Protein AF-A0A2V9XDX1-F1 (afdb_monomer)

Solvent-accessible surface area (backbone atoms only — not comparable to full-atom values): 3784 Å² total; per-residue (Å²): 117,68,71,68,50,57,66,50,48,54,59,53,50,43,43,38,54,70,66,47,54,54,85,59,73,90,52,72,63,68,69,39,41,50,53,52,50,52,51,46,52,48,54,50,48,52,54,49,44,33,72,73,60,33,63,72,55,41,53,52,54,64,76,75,109

Mean predicted aligned error: 5.2 Å

Foldseek 3Di:
DVVVVVVVVVLVVCLQCPVVVPNDQPDDDDVSVVVSVVVSVVVSVLVVCCVVQNPVRSVVVVVVD

Secondary structure (DSSP, 8-state):
-HHHHHHHHHHHHHIIIIISSSSS-SS-HHHHHHHHHHHHHHHHHHHHHHHHH-HHHHHHHHHT-

pLDDT: mean 88.94, std 8.22, range [60.75, 95.94]

Radius of gyration: 14.43 Å; Cα contacts (8 Å, |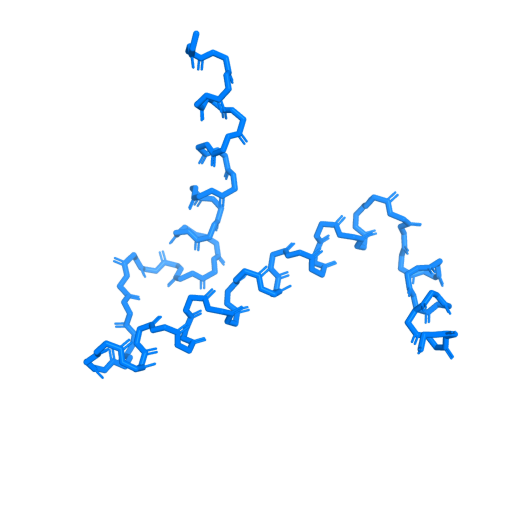Δi|>4): 29; chains: 1; bounding box: 20×33×37 Å

Sequence (65 aa):
MRLRRSTVEHPFATLKYRIFAHPRFLLRGRNGAQTEMSLAVLAYNLKRMINVLGGRRFSLALATS

Structure (mmCIF, N/CA/C/O backbone):
data_AF-A0A2V9XDX1-F1
#
_entry.id   AF-A0A2V9XDX1-F1
#
loop_
_atom_site.group_PDB
_atom_site.id
_atom_site.type_symbol
_atom_site.label_atom_id
_atom_site.label_alt_id
_atom_site.label_comp_id
_atom_site.label_asym_id
_atom_site.label_entity_id
_atom_site.label_seq_id
_atom_site.pdbx_PDB_ins_code
_atom_site.Cartn_x
_atom_site.Cartn_y
_atom_site.Cartn_z
_atom_site.occupancy
_atom_site.B_iso_or_equiv
_atom_site.auth_seq_id
_atom_site.auth_comp_id
_atom_site.auth_asym_id
_atom_site.auth_atom_id
_atom_site.pdbx_PDB_model_num
ATOM 1 N N . MET A 1 1 ? -6.230 -27.562 3.678 1.00 60.75 1 MET A N 1
ATOM 2 C CA . MET A 1 1 ? -6.308 -26.177 4.218 1.00 60.75 1 MET A CA 1
ATOM 3 C C . MET A 1 1 ? -4.956 -25.473 4.431 1.00 60.75 1 MET A C 1
ATOM 5 O O . MET A 1 1 ? -4.951 -24.249 4.436 1.00 60.75 1 MET A O 1
ATOM 9 N N . ARG A 1 2 ? -3.819 -26.178 4.567 1.00 67.81 2 ARG A N 1
ATOM 10 C CA . ARG A 1 2 ? -2.490 -25.576 4.832 1.00 67.81 2 ARG A CA 1
ATOM 11 C C . ARG A 1 2 ? -1.961 -24.682 3.694 1.00 67.81 2 ARG A C 1
ATOM 13 O O . ARG A 1 2 ? -1.560 -23.558 3.951 1.00 67.81 2 ARG A O 1
ATOM 20 N N . LEU A 1 3 ? -2.091 -25.128 2.440 1.00 67.88 3 LEU A N 1
ATOM 21 C CA . LEU A 1 3 ? -1.666 -24.375 1.245 1.00 67.88 3 LEU A CA 1
ATOM 22 C C . LEU A 1 3 ? -2.336 -22.998 1.114 1.00 67.88 3 LEU A C 1
ATOM 24 O O . LEU A 1 3 ? -1.661 -22.004 0.875 1.00 67.88 3 LEU A O 1
ATOM 28 N N . ARG A 1 4 ? -3.657 -22.923 1.332 1.00 68.06 4 ARG A N 1
ATOM 29 C CA . ARG A 1 4 ? -4.404 -21.655 1.260 1.00 68.06 4 ARG A CA 1
ATOM 30 C C . ARG A 1 4 ? -3.981 -20.657 2.343 1.00 68.06 4 ARG A C 1
ATOM 32 O O . ARG A 1 4 ? -3.999 -19.459 2.084 1.00 68.06 4 ARG A O 1
ATOM 39 N N . ARG A 1 5 ? -3.588 -21.136 3.533 1.00 71.12 5 ARG A N 1
ATOM 40 C CA . ARG A 1 5 ? -3.059 -20.278 4.608 1.00 71.12 5 ARG A CA 1
ATOM 41 C C . ARG A 1 5 ? -1.698 -19.693 4.231 1.00 71.12 5 ARG A C 1
ATOM 43 O O . ARG A 1 5 ? -1.515 -18.488 4.339 1.00 71.12 5 ARG A O 1
ATOM 50 N N . SER A 1 6 ? -0.809 -20.498 3.655 1.00 74.38 6 SER A N 1
ATOM 51 C CA . SER A 1 6 ? 0.509 -20.022 3.217 1.00 74.38 6 SER A CA 1
ATOM 52 C C . SER A 1 6 ? 0.432 -18.920 2.149 1.00 74.38 6 SER A C 1
ATOM 54 O O . SER A 1 6 ? 1.235 -17.990 2.164 1.00 74.38 6 SER A O 1
ATOM 56 N N . THR A 1 7 ? -0.563 -18.956 1.252 1.00 79.88 7 THR A N 1
ATOM 57 C CA . THR A 1 7 ? -0.751 -17.907 0.231 1.00 79.88 7 THR A CA 1
ATOM 58 C C . THR A 1 7 ? -1.134 -16.550 0.828 1.00 79.88 7 THR A C 1
ATOM 60 O O . THR A 1 7 ? -0.737 -15.518 0.288 1.00 79.88 7 THR A O 1
ATOM 63 N N . VAL A 1 8 ? -1.892 -16.531 1.929 1.00 85.00 8 VAL A N 1
ATOM 64 C CA . VAL A 1 8 ? -2.309 -15.282 2.593 1.00 85.00 8 VAL A CA 1
ATOM 65 C C . VAL A 1 8 ? -1.294 -14.805 3.631 1.00 85.00 8 VAL A C 1
ATOM 67 O O . VAL A 1 8 ? -1.163 -13.605 3.853 1.00 85.00 8 VAL A O 1
ATOM 70 N N . GLU A 1 9 ? -0.509 -15.704 4.220 1.00 88.56 9 GLU A N 1
ATOM 71 C CA . GLU A 1 9 ? 0.540 -15.345 5.182 1.00 88.56 9 GLU A CA 1
ATOM 72 C C . GLU A 1 9 ? 1.576 -14.387 4.583 1.00 88.56 9 GLU A C 1
ATOM 74 O O . GLU A 1 9 ? 1.975 -13.422 5.233 1.00 88.56 9 GLU A O 1
ATOM 79 N N . HIS A 1 10 ? 1.959 -14.585 3.320 1.00 88.00 10 HIS A N 1
ATOM 80 C CA . HIS A 1 10 ? 2.927 -13.721 2.646 1.00 88.00 10 HIS A CA 1
ATOM 81 C C . HIS A 1 10 ? 2.475 -12.246 2.498 1.00 88.00 10 HIS A C 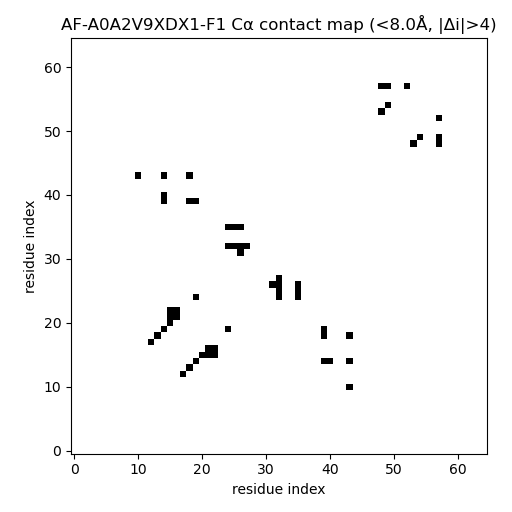1
ATOM 83 O O . HIS A 1 10 ? 3.237 -11.350 2.884 1.00 88.00 10 HIS A O 1
ATOM 89 N N . PRO A 1 11 ? 1.267 -11.927 1.981 1.00 90.00 11 PRO A N 1
ATO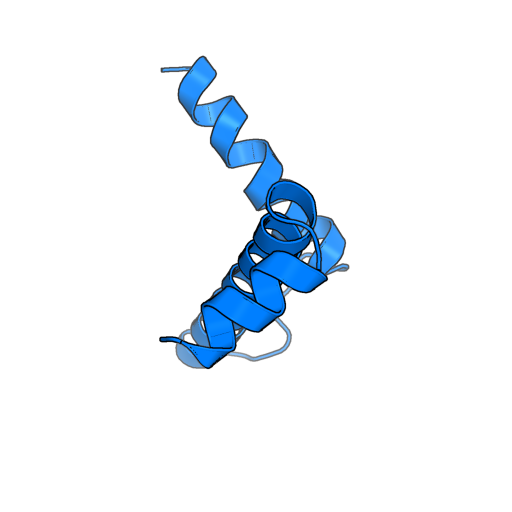M 90 C CA . PRO A 1 11 ? 0.768 -10.554 1.967 1.00 90.00 11 PRO A CA 1
ATOM 91 C C . PRO A 1 11 ? 0.614 -9.977 3.377 1.00 90.00 11 PRO A C 1
ATOM 93 O O . PRO A 1 11 ? 1.009 -8.834 3.590 1.00 90.00 11 PRO A O 1
ATOM 96 N N . PHE A 1 12 ? 0.144 -10.755 4.359 1.00 88.38 12 PHE A N 1
ATOM 97 C CA . PHE A 1 12 ? 0.055 -10.282 5.747 1.00 88.38 12 PHE A CA 1
ATOM 98 C C . PHE A 1 12 ? 1.424 -9.933 6.342 1.00 88.38 12 PHE A C 1
ATOM 100 O O . PHE A 1 12 ? 1.577 -8.870 6.945 1.00 88.38 12 PHE A O 1
ATOM 107 N N . ALA A 1 13 ? 2.438 -10.774 6.130 1.00 90.06 13 ALA A N 1
ATOM 108 C CA . ALA A 1 13 ? 3.811 -10.479 6.531 1.00 90.06 13 ALA A CA 1
ATOM 109 C C . ALA A 1 13 ? 4.338 -9.224 5.819 1.00 90.06 13 ALA A C 1
ATOM 111 O O . ALA A 1 13 ? 4.977 -8.375 6.437 1.00 90.06 13 ALA A O 1
ATOM 112 N N . THR A 1 14 ? 4.012 -9.059 4.536 1.00 92.12 14 THR A N 1
ATOM 113 C CA . THR A 1 14 ? 4.407 -7.875 3.768 1.00 92.12 14 THR A CA 1
ATOM 114 C C . THR A 1 14 ? 3.788 -6.598 4.334 1.00 92.12 14 THR A C 1
ATOM 116 O O . THR A 1 14 ? 4.506 -5.623 4.532 1.00 92.12 14 THR A O 1
ATOM 119 N N . LEU A 1 15 ? 2.488 -6.596 4.639 1.00 91.75 15 LEU A N 1
ATOM 120 C CA . LEU A 1 15 ? 1.825 -5.460 5.286 1.00 91.75 15 LEU A CA 1
ATOM 121 C C . LEU A 1 15 ? 2.503 -5.133 6.622 1.00 91.75 15 LEU A C 1
ATOM 123 O O . LEU A 1 15 ? 2.926 -4.000 6.849 1.00 91.75 15 LEU A O 1
ATOM 127 N N . LYS A 1 16 ? 2.677 -6.152 7.468 1.00 89.62 16 LYS A N 1
ATOM 128 C CA . LYS A 1 16 ? 3.214 -6.022 8.825 1.00 89.62 16 LYS A CA 1
ATOM 129 C C . LYS A 1 16 ? 4.640 -5.469 8.863 1.00 89.62 16 LYS A C 1
ATOM 131 O O . LYS A 1 16 ? 4.920 -4.592 9.671 1.00 89.62 16 LYS A O 1
ATOM 136 N N . TYR A 1 17 ? 5.530 -5.970 8.006 1.00 91.00 17 TYR A N 1
ATOM 137 C CA . TYR A 1 17 ? 6.958 -5.637 8.068 1.00 91.00 17 TYR A CA 1
ATOM 138 C C . TYR A 1 17 ? 7.407 -4.595 7.042 1.00 91.00 17 TYR A C 1
ATOM 140 O O . TYR A 1 17 ? 8.433 -3.957 7.251 1.00 91.00 17 TYR A O 1
ATOM 148 N N . ARG A 1 18 ? 6.678 -4.401 5.932 1.00 88.94 18 ARG A N 1
ATOM 149 C CA . ARG A 1 18 ? 7.075 -3.441 4.882 1.00 88.94 18 ARG A CA 1
ATOM 150 C C . ARG A 1 18 ? 6.229 -2.180 4.823 1.00 88.94 18 ARG A C 1
ATOM 152 O O . ARG A 1 18 ? 6.740 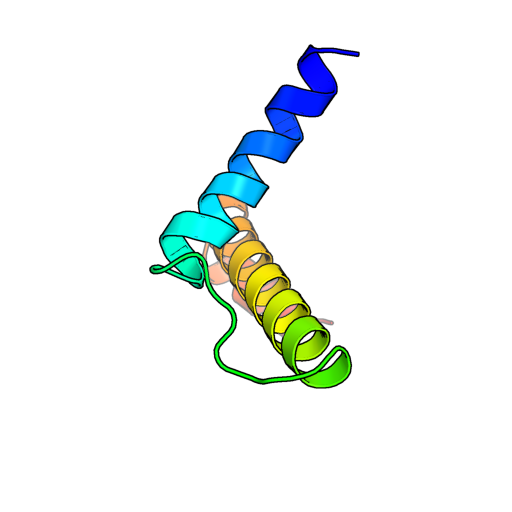-1.185 4.327 1.00 88.94 18 ARG A O 1
ATOM 159 N N . ILE A 1 19 ? 4.970 -2.221 5.260 1.00 88.81 19 ILE A N 1
ATOM 160 C CA . ILE A 1 19 ? 4.115 -1.023 5.282 1.00 88.81 19 ILE A CA 1
ATOM 161 C C . ILE A 1 19 ? 4.077 -0.432 6.680 1.00 88.81 19 ILE A C 1
ATOM 163 O O . ILE A 1 19 ? 4.422 0.729 6.854 1.00 88.81 19 ILE A O 1
ATOM 167 N N . PHE A 1 20 ? 3.731 -1.243 7.678 1.00 89.25 20 PH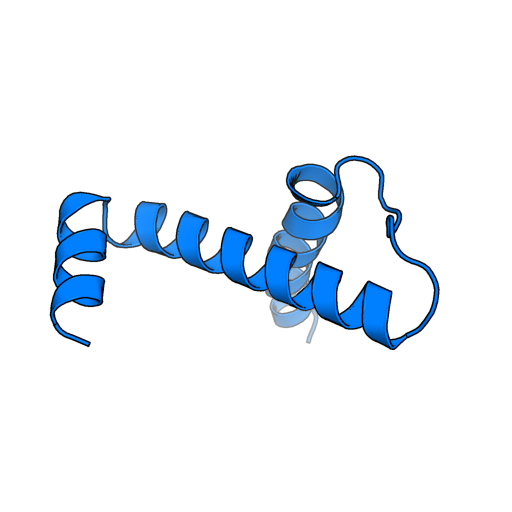E A N 1
ATOM 168 C CA . PHE A 1 20 ? 3.723 -0.773 9.062 1.00 89.25 20 PHE A CA 1
ATOM 169 C C . PHE A 1 20 ? 5.135 -0.592 9.629 1.00 89.25 20 PHE A C 1
ATOM 171 O O . PHE A 1 20 ? 5.309 0.200 10.547 1.00 89.25 20 PHE A O 1
ATOM 178 N N . ALA A 1 21 ? 6.142 -1.255 9.036 1.00 82.81 21 ALA A N 1
ATOM 179 C CA . ALA A 1 21 ? 7.555 -1.284 9.438 1.00 82.81 21 ALA A CA 1
ATOM 180 C C . ALA A 1 21 ? 7.766 -1.789 10.877 1.00 82.81 21 ALA A C 1
ATOM 182 O O . ALA A 1 21 ? 8.301 -2.876 11.095 1.00 82.81 21 ALA A O 1
ATOM 183 N N . HIS A 1 22 ? 7.286 -1.038 11.863 1.00 82.31 22 HIS A N 1
ATOM 184 C CA . HIS A 1 22 ? 7.051 -1.505 13.219 1.00 82.31 22 HIS A CA 1
ATOM 185 C C . HIS A 1 22 ? 5.620 -2.037 13.295 1.00 82.31 22 HIS A C 1
ATOM 187 O O . HIS A 1 22 ? 4.706 -1.303 12.943 1.00 82.31 22 HIS A O 1
ATOM 193 N N . PRO A 1 23 ? 5.382 -3.280 13.744 1.00 82.31 23 PRO A N 1
ATOM 194 C CA . PRO A 1 23 ? 4.068 -3.926 13.717 1.00 82.31 23 PRO A CA 1
ATOM 195 C C . PRO A 1 23 ? 3.085 -3.321 14.741 1.00 82.31 23 PRO A C 1
ATOM 197 O O . PRO A 1 23 ? 2.632 -3.998 15.661 1.00 82.31 23 PRO A O 1
ATOM 200 N N . ARG A 1 24 ? 2.779 -2.031 14.594 1.00 88.62 24 ARG A N 1
ATOM 201 C CA . ARG A 1 24 ? 1.911 -1.213 15.434 1.00 88.62 24 ARG A CA 1
ATOM 202 C C . ARG A 1 24 ? 1.110 -0.260 14.553 1.00 88.62 24 ARG A C 1
ATOM 204 O O . ARG A 1 24 ? 1.624 0.237 13.555 1.00 88.62 24 ARG A O 1
ATOM 211 N N . PHE A 1 25 ? -0.110 0.028 14.981 1.00 91.00 25 PHE A N 1
ATOM 212 C CA . PHE A 1 25 ? -0.884 1.133 14.429 1.00 91.00 25 PHE A CA 1
ATOM 213 C C . PHE A 1 25 ? -0.422 2.457 15.049 1.00 91.00 25 PHE A C 1
ATOM 215 O O . PHE A 1 25 ? 0.025 2.481 16.204 1.00 91.00 25 PHE A O 1
ATOM 222 N N . LEU A 1 26 ? -0.502 3.545 14.289 1.00 92.69 26 LEU A N 1
ATOM 223 C CA . LEU A 1 2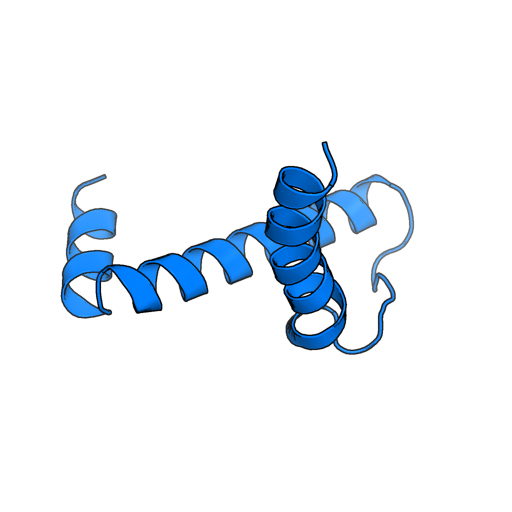6 ? -0.125 4.889 14.742 1.00 92.69 26 LEU A CA 1
ATOM 224 C C . LEU A 1 26 ? -1.298 5.592 15.438 1.00 92.69 26 LEU A C 1
ATOM 226 O O . LEU A 1 26 ? -1.130 6.247 16.467 1.00 92.69 26 LEU A O 1
ATOM 230 N N . LEU A 1 27 ? -2.494 5.419 14.891 1.00 94.75 27 LEU A N 1
ATOM 231 C CA . LEU A 1 27 ? -3.759 5.932 15.371 1.00 94.75 27 LEU A CA 1
ATOM 232 C C . LEU A 1 27 ? -4.321 5.031 16.469 1.00 94.75 27 LEU A C 1
ATOM 234 O O . LEU A 1 27 ? -4.107 3.818 16.521 1.00 94.75 27 LEU A O 1
ATOM 238 N N . ARG A 1 28 ? -5.094 5.652 17.360 1.00 94.00 28 ARG A N 1
ATOM 239 C CA . ARG A 1 28 ? -5.793 4.964 18.445 1.00 94.00 28 ARG A CA 1
ATOM 240 C C . ARG A 1 28 ? -7.248 4.701 18.070 1.00 94.00 28 ARG A C 1
ATOM 242 O O . ARG A 1 28 ? -7.868 5.455 17.324 1.00 94.00 28 ARG A O 1
ATOM 249 N N . GLY A 1 29 ? -7.803 3.646 18.661 1.00 95.12 29 GLY A N 1
ATOM 250 C CA . GLY A 1 29 ? -9.198 3.256 18.473 1.00 95.12 29 GLY A CA 1
ATOM 251 C C . GLY A 1 29 ? -9.450 2.474 17.182 1.00 95.12 29 GLY A C 1
ATOM 252 O O . GLY A 1 29 ? -8.609 2.393 16.288 1.00 95.12 29 GLY A O 1
ATOM 253 N N . ARG A 1 30 ? -10.640 1.869 17.101 1.00 95.56 30 ARG A N 1
ATOM 254 C CA . ARG A 1 30 ? -11.028 0.986 15.989 1.00 95.56 30 ARG A CA 1
ATOM 255 C C . ARG A 1 30 ? -11.062 1.707 14.645 1.00 95.56 30 ARG A C 1
ATOM 257 O O . ARG A 1 30 ? -10.536 1.177 13.676 1.00 95.56 30 ARG A O 1
ATOM 264 N N . ASN A 1 31 ? -11.619 2.915 14.609 1.00 95.94 31 ASN A N 1
ATOM 265 C CA . ASN A 1 31 ? -11.741 3.691 13.373 1.00 95.94 31 ASN A CA 1
ATOM 266 C C . ASN A 1 31 ? -10.360 4.071 12.816 1.00 95.94 31 ASN A C 1
ATOM 268 O O . ASN A 1 31 ? -10.118 3.923 11.624 1.00 95.94 31 ASN A O 1
ATOM 272 N N . GLY A 1 32 ? -9.425 4.480 13.682 1.00 95.56 32 GLY A N 1
ATOM 273 C CA . GLY A 1 32 ? -8.048 4.780 13.281 1.00 95.56 32 GLY A CA 1
ATOM 274 C C . GLY A 1 32 ? -7.317 3.555 12.729 1.00 95.56 32 GLY A C 1
ATOM 275 O O . GLY A 1 32 ? -6.763 3.605 11.632 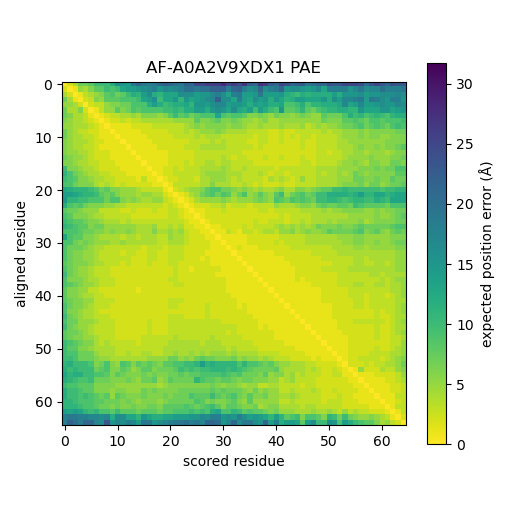1.00 95.56 32 GLY A O 1
ATOM 276 N N . ALA A 1 33 ? -7.394 2.427 13.444 1.00 94.00 33 ALA A N 1
ATOM 277 C CA . ALA A 1 33 ? -6.804 1.167 12.997 1.00 94.00 33 ALA A CA 1
ATOM 278 C C . ALA A 1 33 ? -7.416 0.666 11.674 1.00 94.00 33 ALA A C 1
ATOM 280 O O . ALA A 1 33 ? -6.700 0.147 10.820 1.00 94.00 33 ALA A O 1
ATOM 281 N N . GLN A 1 34 ? -8.726 0.846 11.476 1.00 95.62 34 GLN A N 1
ATOM 282 C CA . GLN A 1 34 ? -9.397 0.490 10.226 1.00 95.62 34 GLN A CA 1
ATOM 283 C C . GLN A 1 34 ? -8.890 1.340 9.060 1.00 95.62 34 GLN A C 1
ATOM 285 O O . GLN A 1 34 ? -8.583 0.790 8.004 1.00 95.62 34 GLN A O 1
ATOM 290 N N . THR A 1 35 ? -8.765 2.655 9.245 1.00 95.75 35 THR A N 1
ATOM 291 C CA . THR A 1 35 ? -8.236 3.556 8.214 1.00 95.75 35 THR A CA 1
ATOM 292 C C . THR A 1 35 ? -6.809 3.181 7.827 1.00 95.75 35 THR A C 1
ATOM 294 O O . THR A 1 35 ? -6.503 3.061 6.641 1.00 95.75 35 THR A O 1
ATOM 297 N N . GLU A 1 36 ? -5.950 2.915 8.812 1.00 95.25 36 GLU A N 1
ATOM 298 C CA . GLU A 1 36 ? -4.579 2.465 8.564 1.00 95.25 36 GLU A CA 1
ATOM 299 C C . GLU A 1 36 ? -4.516 1.135 7.819 1.00 95.25 36 GLU A C 1
ATOM 301 O O . GLU A 1 36 ? -3.758 0.997 6.858 1.00 95.25 36 GLU A O 1
ATOM 306 N N . MET A 1 37 ? -5.334 0.162 8.222 1.00 94.75 37 MET A N 1
ATOM 307 C CA . MET A 1 37 ? -5.383 -1.132 7.553 1.00 94.75 37 MET A CA 1
ATOM 308 C C . MET A 1 37 ? -5.870 -0.999 6.105 1.00 94.75 37 MET A C 1
ATOM 310 O O . MET A 1 37 ? -5.279 -1.596 5.205 1.00 94.75 37 MET A O 1
ATOM 314 N N . SER A 1 38 ? -6.896 -0.180 5.860 1.00 95.62 38 SER A N 1
ATOM 315 C CA . SER A 1 38 ? -7.408 0.100 4.514 1.00 95.62 38 SER A CA 1
ATOM 316 C C . SER A 1 38 ? -6.346 0.749 3.628 1.00 95.62 38 SER A C 1
ATOM 318 O O . SER A 1 38 ? -6.141 0.311 2.494 1.00 95.62 38 SER A O 1
ATOM 320 N N . LEU A 1 39 ? -5.617 1.741 4.150 1.00 95.19 39 LEU A N 1
ATOM 321 C CA . LEU A 1 39 ? -4.548 2.408 3.411 1.00 95.19 39 LEU A CA 1
ATOM 322 C C . LEU A 1 39 ? -3.386 1.451 3.109 1.00 95.19 39 LEU A C 1
ATOM 324 O O . LEU A 1 39 ? -2.873 1.429 1.990 1.00 95.19 39 LEU A O 1
ATOM 328 N N . ALA A 1 40 ? -3.003 0.618 4.078 1.00 94.81 40 ALA A N 1
ATOM 329 C CA . ALA A 1 40 ? -1.943 -0.366 3.901 1.00 94.81 40 ALA A CA 1
ATOM 330 C C . ALA A 1 40 ? -2.301 -1.409 2.829 1.00 94.81 40 ALA A C 1
ATOM 332 O O . ALA A 1 40 ? -1.491 -1.704 1.947 1.00 94.81 40 ALA A O 1
ATOM 333 N N . VAL A 1 41 ? -3.527 -1.938 2.857 1.00 94.56 41 VAL A N 1
ATOM 334 C CA . VAL A 1 41 ? -4.014 -2.885 1.843 1.00 94.56 41 VAL A CA 1
ATOM 335 C C . VAL A 1 41 ? -4.067 -2.232 0.462 1.00 94.56 41 VAL A C 1
ATOM 337 O O . VAL A 1 41 ? -3.619 -2.845 -0.509 1.00 94.56 41 VAL A O 1
ATOM 340 N N . LEU A 1 42 ? -4.541 -0.986 0.363 1.00 95.12 42 LEU A N 1
ATOM 341 C CA . LEU A 1 42 ? -4.556 -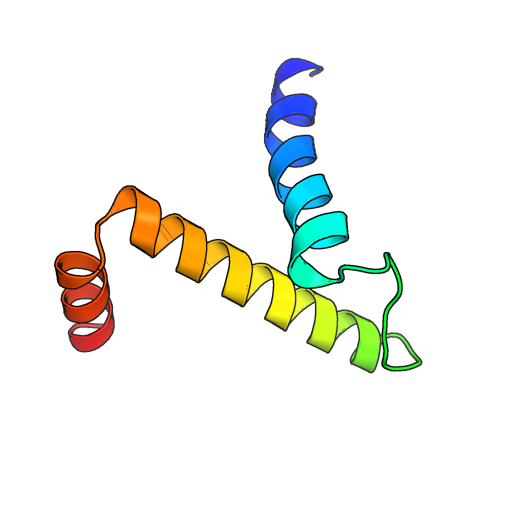0.243 -0.897 1.00 95.12 42 LEU A CA 1
ATOM 342 C C . LEU A 1 42 ? -3.138 -0.093 -1.464 1.00 95.12 42 LEU A C 1
ATOM 344 O O . LEU A 1 42 ? -2.892 -0.472 -2.607 1.00 95.12 42 LEU A O 1
ATOM 348 N N . ALA A 1 43 ? -2.183 0.369 -0.655 1.00 94.25 43 ALA A N 1
ATOM 349 C CA . ALA A 1 43 ? -0.792 0.523 -1.071 1.00 94.25 43 ALA A CA 1
ATOM 350 C C . ALA A 1 43 ? -0.153 -0.811 -1.503 1.00 94.25 43 ALA A C 1
ATOM 352 O O . ALA A 1 43 ? 0.552 -0.867 -2.516 1.00 94.25 43 ALA A O 1
ATOM 353 N N . TYR A 1 44 ? -0.427 -1.906 -0.782 1.00 93.81 44 TYR A N 1
ATOM 354 C CA . TYR A 1 44 ? 0.019 -3.244 -1.176 1.00 93.81 44 TYR A CA 1
ATOM 355 C C . TYR A 1 44 ? -0.554 -3.663 -2.533 1.00 93.81 44 TYR A C 1
ATOM 357 O O . TYR A 1 44 ? 0.190 -4.150 -3.389 1.00 93.81 44 TYR A O 1
ATOM 365 N N . ASN A 1 45 ? -1.855 -3.453 -2.745 1.00 93.12 45 ASN 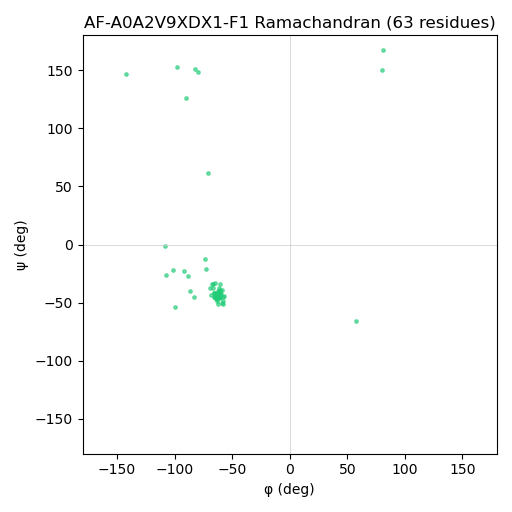A N 1
ATOM 366 C CA . ASN A 1 45 ? -2.528 -3.808 -3.989 1.00 93.12 45 ASN A CA 1
ATOM 367 C C . ASN A 1 45 ? -1.986 -3.000 -5.168 1.00 93.12 45 ASN A C 1
ATOM 369 O O . ASN A 1 45 ? -1.647 -3.597 -6.186 1.00 93.12 45 ASN A O 1
ATOM 373 N N . LEU A 1 46 ? -1.803 -1.685 -5.015 1.00 93.31 46 LEU A N 1
ATOM 374 C CA . LEU A 1 46 ? -1.201 -0.830 -6.044 1.00 93.31 46 LEU A CA 1
ATOM 375 C C . LEU A 1 46 ? 0.205 -1.315 -6.413 1.00 93.31 46 LEU A C 1
ATOM 377 O O . LEU A 1 46 ? 0.510 -1.530 -7.586 1.00 93.31 46 LEU A O 1
ATOM 381 N N . LYS A 1 47 ? 1.050 -1.585 -5.411 1.00 92.62 47 LYS A N 1
ATOM 382 C CA . LYS A 1 47 ? 2.401 -2.114 -5.632 1.00 92.62 47 LYS A CA 1
ATOM 383 C C . LYS A 1 47 ? 2.381 -3.465 -6.348 1.00 92.62 47 LYS A C 1
ATOM 385 O O . LYS A 1 47 ? 3.183 -3.699 -7.250 1.00 92.62 47 LYS A O 1
ATOM 390 N N . ARG A 1 48 ? 1.463 -4.358 -5.968 1.00 93.12 48 ARG A N 1
ATOM 391 C CA . ARG A 1 48 ? 1.280 -5.653 -6.632 1.00 93.12 48 ARG A CA 1
ATOM 392 C C . ARG A 1 48 ? 0.829 -5.468 -8.082 1.00 93.12 48 ARG A C 1
ATOM 394 O O . ARG A 1 48 ? 1.390 -6.116 -8.957 1.00 93.12 48 ARG A O 1
ATOM 401 N N . MET A 1 49 ? -0.142 -4.597 -8.344 1.00 93.94 49 MET A N 1
ATOM 402 C CA . MET A 1 49 ? -0.647 -4.337 -9.695 1.00 93.94 49 MET A CA 1
ATOM 403 C C . MET A 1 49 ? 0.437 -3.760 -10.600 1.00 93.94 49 MET A C 1
ATOM 405 O O . MET A 1 49 ? 0.583 -4.230 -11.723 1.00 93.94 49 MET A O 1
ATOM 409 N N . ILE A 1 50 ? 1.253 -2.827 -10.102 1.00 94.56 50 ILE A N 1
ATOM 410 C CA . ILE A 1 50 ? 2.408 -2.302 -10.842 1.00 94.56 50 ILE A CA 1
ATOM 411 C C . ILE A 1 50 ? 3.394 -3.425 -11.181 1.00 94.56 50 ILE A C 1
ATOM 413 O O . ILE A 1 50 ? 3.864 -3.492 -12.313 1.00 94.56 50 ILE A O 1
ATOM 417 N N . ASN A 1 51 ? 3.676 -4.336 -10.245 1.00 93.56 51 ASN A N 1
ATOM 418 C CA . ASN A 1 51 ? 4.584 -5.459 -10.495 1.00 93.56 51 ASN A CA 1
ATOM 419 C C . ASN A 1 51 ? 4.025 -6.483 -11.499 1.00 93.56 51 ASN A C 1
ATOM 421 O O . ASN A 1 51 ? 4.796 -7.081 -12.240 1.00 93.56 51 ASN A O 1
ATOM 425 N N . VAL A 1 52 ? 2.708 -6.707 -11.513 1.00 93.31 52 VAL A N 1
ATOM 426 C CA . VAL A 1 52 ? 2.059 -7.696 -12.395 1.00 93.31 52 VAL A CA 1
ATOM 427 C C . VAL A 1 52 ? 1.801 -7.131 -13.794 1.00 93.31 52 VAL A C 1
ATOM 429 O O . VAL A 1 52 ? 2.051 -7.803 -14.789 1.00 93.31 52 VAL A O 1
ATOM 432 N N . LEU A 1 53 ? 1.283 -5.906 -13.883 1.00 92.50 53 LEU A N 1
ATOM 433 C CA . LEU A 1 53 ? 0.871 -5.279 -15.142 1.00 92.50 53 LEU A CA 1
ATOM 434 C C . LEU A 1 53 ? 1.993 -4.445 -15.776 1.00 92.50 53 LEU A C 1
ATOM 436 O O . LEU A 1 53 ? 1.972 -4.204 -16.983 1.00 92.50 53 LEU A O 1
ATOM 440 N N . GLY A 1 54 ? 2.967 -3.996 -14.983 1.00 92.06 54 GLY A N 1
ATOM 441 C CA . GLY A 1 54 ? 3.920 -2.957 -15.362 1.00 92.06 54 GLY A CA 1
ATOM 442 C C . GLY A 1 54 ? 3.317 -1.553 -15.229 1.00 92.06 54 GLY A C 1
ATOM 443 O O . GLY A 1 54 ? 2.115 -1.349 -15.414 1.00 92.06 54 GLY A O 1
ATOM 444 N N . GLY A 1 55 ? 4.160 -0.555 -14.939 1.00 90.44 55 GLY A N 1
ATOM 445 C CA . GLY A 1 55 ? 3.712 0.815 -14.646 1.00 90.44 55 GLY A CA 1
ATOM 446 C C . GLY A 1 55 ? 2.867 1.445 -15.758 1.00 90.44 55 GLY A C 1
ATOM 447 O O . GLY A 1 55 ? 1.805 1.993 -15.487 1.00 90.44 55 GLY A O 1
ATOM 448 N N . ARG A 1 56 ? 3.274 1.292 -17.026 1.00 89.75 56 ARG A N 1
ATOM 449 C CA . ARG A 1 56 ? 2.572 1.904 -18.169 1.00 89.75 56 ARG A CA 1
ATOM 450 C C . ARG A 1 56 ? 1.162 1.346 -18.377 1.00 89.75 56 ARG A C 1
ATOM 452 O O . ARG A 1 56 ? 0.232 2.116 -18.592 1.00 89.75 56 ARG A O 1
ATOM 459 N N . ARG A 1 57 ? 0.991 0.021 -18.307 1.00 91.38 57 ARG A N 1
ATOM 460 C CA . ARG A 1 57 ? -0.330 -0.619 -18.456 1.00 91.38 57 ARG A CA 1
ATOM 461 C C . ARG A 1 57 ? -1.229 -0.302 -17.267 1.00 91.38 57 ARG A C 1
ATOM 463 O O . ARG A 1 57 ? -2.416 -0.071 -17.454 1.00 91.38 57 ARG A O 1
ATOM 470 N N . PHE A 1 58 ? -0.652 -0.247 -16.068 1.00 92.19 58 PHE A N 1
ATOM 471 C CA . PHE A 1 58 ? -1.382 0.119 -14.864 1.00 92.19 58 PHE A CA 1
ATOM 472 C C . PHE A 1 58 ? -1.923 1.557 -14.922 1.00 92.19 58 PHE A C 1
ATOM 474 O O . PHE A 1 58 ? -3.108 1.765 -14.678 1.00 92.19 58 PHE A O 1
ATOM 481 N N . SER A 1 59 ? -1.103 2.536 -15.320 1.00 91.44 59 SER A N 1
ATOM 482 C CA . SER A 1 59 ? -1.549 3.928 -15.475 1.00 91.44 59 SER A CA 1
ATOM 483 C C . SER A 1 59 ? -2.665 4.085 -16.510 1.00 91.44 59 SER A C 1
ATOM 485 O O . SER A 1 59 ? -3.605 4.838 -16.278 1.00 91.44 59 SER A O 1
ATOM 487 N N . LEU A 1 60 ? -2.597 3.352 -17.627 1.00 92.81 60 LEU A N 1
ATOM 488 C CA . LEU A 1 60 ? -3.662 3.356 -18.636 1.00 92.81 60 LEU A CA 1
ATOM 489 C C . LEU A 1 60 ? -4.970 2.751 -18.100 1.00 92.81 60 LEU A C 1
ATOM 491 O O . LEU A 1 60 ? -6.037 3.308 -18.341 1.00 92.81 60 LEU A O 1
ATOM 495 N N . ALA A 1 61 ? -4.890 1.648 -17.349 1.00 90.88 61 ALA A N 1
ATOM 496 C CA . ALA A 1 61 ? -6.057 1.015 -16.733 1.00 90.88 61 ALA A CA 1
ATOM 497 C C . ALA A 1 61 ? -6.755 1.943 -15.726 1.00 90.88 61 ALA A C 1
ATOM 499 O O . ALA A 1 61 ? -7.978 2.017 -15.701 1.00 90.88 61 ALA A O 1
ATOM 500 N N . LEU A 1 62 ? -5.987 2.699 -14.936 1.00 89.62 62 LEU A N 1
ATOM 501 C CA . LEU A 1 62 ? -6.548 3.693 -14.018 1.00 89.62 62 LEU A CA 1
ATOM 502 C C . LEU A 1 62 ? -7.222 4.861 -14.742 1.00 89.62 62 LEU A C 1
ATOM 504 O O . LEU A 1 62 ? -8.236 5.352 -14.269 1.00 89.62 62 LEU A O 1
ATOM 508 N N . ALA A 1 63 ? -6.674 5.311 -15.873 1.00 90.25 63 ALA A N 1
ATOM 509 C CA . ALA A 1 63 ? -7.224 6.444 -16.621 1.00 90.25 63 ALA A CA 1
ATOM 510 C C . ALA A 1 63 ? -8.520 6.117 -17.387 1.00 90.25 63 ALA A C 1
ATOM 512 O O . ALA A 1 63 ? -9.170 7.023 -17.899 1.00 90.25 63 ALA A O 1
ATOM 513 N N . THR A 1 64 ? -8.863 4.835 -17.515 1.00 83.56 64 THR A N 1
ATOM 514 C CA . THR A 1 64 ? -10.029 4.346 -18.271 1.00 83.56 64 THR A CA 1
ATOM 515 C C . THR A 1 64 ? -11.161 3.824 -17.380 1.00 83.56 64 THR A C 1
ATOM 517 O O . THR A 1 64 ? -12.186 3.400 -17.910 1.00 83.56 64 THR A O 1
ATOM 520 N N . SER A 1 65 ? -10.971 3.849 -16.055 1.00 65.62 65 SER A N 1
ATOM 521 C CA . SER A 1 65 ? -11.937 3.416 -15.030 1.00 65.62 65 SER A CA 1
ATOM 522 C C . SER A 1 65 ? -12.765 4.590 -14.520 1.00 65.62 65 SER A C 1
ATOM 524 O O . SER A 1 65 ? -13.959 4.367 -14.229 1.00 65.62 65 SER A O 1
#